Protein AF-A0A1L7N6Q7-F1 (afdb_monomer)

Solvent-accessible surface area (backbone atoms only — not comparable to full-atom values): 9917 Å² total; per-residue (Å²): 134,89,84,92,82,86,88,80,81,78,81,74,76,77,75,75,73,76,49,73,67,59,52,49,53,53,50,48,66,62,45,49,61,56,52,52,52,53,50,53,51,51,43,66,74,67,58,73,82,71,80,93,59,83,77,80,73,74,70,81,74,55,97,84,62,51,71,65,15,67,28,62,41,85,89,59,27,40,36,36,17,9,48,61,24,39,32,35,42,32,40,80,88,68,52,73,42,64,39,68,52,91,48,61,52,38,24,53,32,37,46,51,86,50,81,31,36,34,41,36,33,31,55,92,66,44,40,33,38,22,74,55,58,51,74,46,52,42,74,64,80,86,66,79,61,93,70,80,75,79,70,79,76,73,82,79,73,82,81,83,129

Mean predicted aligned error: 15.88 Å

Sequence (161 aa):
MSNLSNIDQSISLRISRPSAAQRASKALLAVLPWAIIAGLLWAGLFIKPQPVGGTVTPPALERRDHFYGLALTPAGDVWASGSNGKILAIAADGAIKRLATPTELTLQDIAIWDASHAVAVGNDGVVLYSQDAGGNWKAATGVPPRTWRTSSIGCESPRVA

Secondary structure (DSSP, 8-state):
----------------PPPHHHHHHHHHHHHHHHHHHHHHHHHHHH------S------S--TT--EEEEEE-TTS-EEEEEGGG-EEEE-TTS-EEEEP-S--SPEEEEEE-SSS-EEEEEGGG-EEEESSTTSS-EEPS-PPPS---------------

Radius of gyration: 40.22 Å; Cα contacts (8 Å, |Δi|>4): 220; chains: 1; bounding box: 109×41×130 Å

Organism: Pseudomonas putida (NCBI:txid303)

InterPro domains:
  IPR015943 WD40/YVTN repeat-like-containing domain superfamily [G3DSA:2.130.10.10] (47-149)

Nearest PDB structures (foldseek):
  5oj5-assembly1_A  TM=8.221E-01  e=8.062E-04  Thermosynechococcus vesti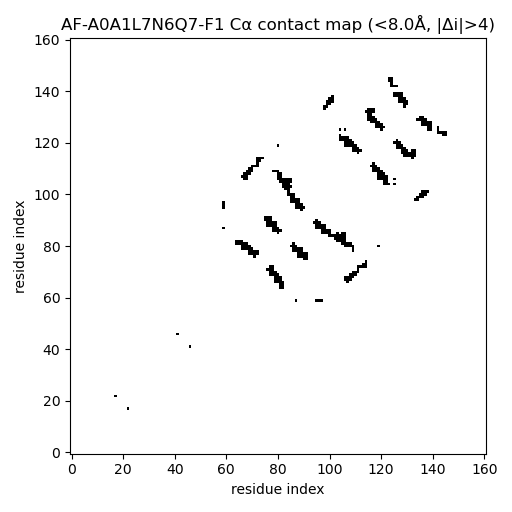tus BP-1
  5ojr-assembly3_C  TM=8.255E-01  e=1.194E-03  Thermosynechococcus vestitus
  5ojp-assembly2_B  TM=8.255E-01  e=1.194E-03  Thermosynechococcus vestitus
  5ojr-assembly2_B  TM=8.171E-01  e=1.767E-03  Thermosynechococcus vestitus
  8zx5-assembly1_B  TM=7.982E-01  e=6.042E-02  Homo sapiens

Foldseek 3Di:
DDDDDDPPPDPPPPPPDDDPVRVVVVVCVVCVVVVVVVVVVCCVVPVPDDPPDPDPPPPLDDPPWDWAEWEAAPQGWIWTFTAQRWIWIQDPVRDIDTQDDPGGFGWNYKYDDHNAWIWTAGPQGWIWITRGNSNDIDTDPPRDGPPPPPPVPPPPDPDDD

Structure (mmCIF, N/CA/C/O backbone):
data_AF-A0A1L7N6Q7-F1
#
_entry.id   AF-A0A1L7N6Q7-F1
#
loop_
_atom_site.group_PDB
_atom_site.id
_atom_site.type_symbol
_atom_site.label_atom_id
_atom_site.label_alt_id
_atom_site.label_comp_id
_atom_site.label_asym_id
_atom_site.label_entity_id
_atom_site.label_seq_id
_atom_site.pdbx_PDB_ins_code
_atom_site.Cartn_x
_atom_site.Cartn_y
_atom_site.Cartn_z
_atom_site.occupancy
_atom_site.B_iso_or_equiv
_atom_site.auth_seq_id
_atom_site.auth_comp_id
_atom_site.auth_asym_id
_atom_site.auth_atom_id
_atom_site.pdbx_PDB_model_num
ATOM 1 N N . MET A 1 1 ? 88.154 18.483 -71.366 1.00 43.50 1 MET A N 1
ATOM 2 C CA . MET A 1 1 ? 87.702 19.771 -70.802 1.00 43.50 1 MET A CA 1
ATOM 3 C C . MET A 1 1 ? 86.246 19.958 -71.201 1.00 43.50 1 MET A C 1
ATOM 5 O O . MET A 1 1 ? 85.941 19.726 -72.361 1.00 43.50 1 MET A O 1
ATOM 9 N N . SER A 1 2 ? 85.396 20.312 -70.227 1.00 46.84 2 SER A N 1
ATOM 10 C CA . SER A 1 2 ? 84.093 20.996 -70.374 1.00 46.84 2 SER A CA 1
ATOM 11 C C . SER A 1 2 ? 83.012 20.377 -71.278 1.00 46.84 2 SER A C 1
ATOM 13 O O . SER A 1 2 ? 83.032 20.561 -72.488 1.00 46.84 2 SER A O 1
ATOM 15 N N . ASN A 1 3 ? 81.977 19.781 -70.672 1.00 42.41 3 ASN A N 1
ATOM 16 C CA . ASN A 1 3 ? 80.695 20.484 -70.486 1.00 42.41 3 ASN A CA 1
ATOM 17 C C . ASN A 1 3 ? 79.694 19.619 -69.696 1.00 42.41 3 ASN A C 1
ATOM 19 O O . ASN A 1 3 ? 78.983 18.780 -70.240 1.00 42.41 3 ASN A O 1
ATOM 23 N N . LEU A 1 4 ? 79.666 19.852 -68.381 1.00 52.59 4 LEU A N 1
ATOM 24 C CA . LEU A 1 4 ? 78.566 19.517 -67.478 1.00 52.59 4 LEU A CA 1
ATOM 25 C C . LEU A 1 4 ? 77.575 20.688 -67.520 1.00 52.59 4 LEU A C 1
ATOM 27 O O . LEU A 1 4 ? 77.805 21.670 -66.823 1.00 52.59 4 LEU A O 1
ATOM 31 N N . SER A 1 5 ? 76.519 20.633 -68.335 1.00 57.81 5 SER A N 1
ATOM 32 C CA . SER A 1 5 ? 75.424 21.622 -68.257 1.00 57.81 5 SER A CA 1
ATOM 33 C C . SER A 1 5 ? 74.255 21.296 -69.192 1.00 57.81 5 SER A C 1
ATOM 35 O O . SER A 1 5 ? 73.934 22.076 -70.082 1.00 57.81 5 SER A O 1
ATOM 37 N N . ASN A 1 6 ? 73.583 20.150 -69.025 1.00 53.53 6 ASN A N 1
ATOM 38 C CA . ASN A 1 6 ? 72.230 20.035 -69.593 1.00 53.53 6 ASN A CA 1
ATOM 39 C C . ASN A 1 6 ? 71.336 18.981 -68.924 1.00 53.53 6 ASN A C 1
ATOM 41 O O . ASN A 1 6 ? 70.727 18.147 -69.586 1.00 53.53 6 ASN A O 1
ATOM 45 N N . ILE A 1 7 ? 71.263 19.003 -67.593 1.00 56.53 7 ILE A N 1
ATOM 46 C CA . ILE A 1 7 ? 70.242 18.256 -66.845 1.00 56.53 7 ILE A CA 1
ATOM 47 C C . ILE A 1 7 ? 69.542 19.250 -65.920 1.00 56.53 7 ILE A C 1
ATOM 49 O O . ILE A 1 7 ? 69.667 19.191 -64.705 1.00 56.53 7 ILE A O 1
ATOM 53 N N . ASP A 1 8 ? 68.868 20.227 -66.522 1.00 52.12 8 ASP A N 1
ATOM 54 C CA . ASP A 1 8 ? 67.959 21.127 -65.810 1.00 52.12 8 ASP A CA 1
ATOM 55 C C . ASP A 1 8 ? 66.711 21.371 -66.671 1.00 52.12 8 ASP A C 1
ATOM 57 O O . ASP A 1 8 ? 66.374 22.482 -67.069 1.00 52.12 8 ASP A O 1
ATOM 61 N N . GLN A 1 9 ? 66.040 20.278 -67.051 1.00 57.00 9 GLN A N 1
ATOM 62 C CA . GLN A 1 9 ? 64.658 20.345 -67.518 1.00 57.00 9 GLN A CA 1
ATOM 63 C C . GLN A 1 9 ? 63.751 19.988 -66.348 1.00 57.00 9 GLN A C 1
ATOM 65 O O . GLN A 1 9 ? 63.381 18.840 -66.112 1.00 57.00 9 GLN A O 1
ATOM 70 N N . SER A 1 10 ? 63.446 21.027 -65.583 1.00 51.16 10 SER A N 1
ATOM 71 C CA . SER A 1 10 ? 62.448 21.071 -64.527 1.00 51.16 10 SER A CA 1
ATOM 72 C C . SER A 1 10 ? 61.124 20.433 -64.972 1.00 51.16 10 SER A C 1
ATOM 74 O O . SER A 1 10 ? 60.315 21.022 -65.695 1.00 51.16 10 SER A O 1
ATOM 76 N N . ILE A 1 11 ? 60.866 19.211 -64.491 1.00 62.09 11 ILE A N 1
ATOM 77 C CA . ILE A 1 11 ? 59.540 18.587 -64.531 1.00 62.09 11 ILE A CA 1
ATOM 78 C C . ILE A 1 11 ? 58.638 19.428 -63.631 1.00 62.09 11 ILE A C 1
ATOM 80 O O . ILE A 1 11 ? 58.532 19.229 -62.422 1.00 62.09 11 ILE A O 1
ATOM 84 N N . SER A 1 12 ? 58.000 20.418 -64.238 1.00 59.78 12 SER A N 1
ATOM 85 C CA . SER A 1 12 ? 57.013 21.259 -63.585 1.00 59.78 12 SER A CA 1
ATOM 86 C C . SER A 1 12 ? 55.738 20.432 -63.437 1.00 59.78 12 SER A C 1
ATOM 88 O O . SER A 1 12 ? 54.861 20.469 -64.302 1.00 59.78 12 SER A O 1
ATOM 90 N N . LEU A 1 13 ? 55.640 19.632 -62.371 1.00 54.78 13 LEU A N 1
ATOM 91 C CA . LEU A 1 13 ? 54.394 18.963 -62.002 1.00 54.78 13 LEU A CA 1
ATOM 92 C C . LEU A 1 13 ? 53.342 20.053 -61.783 1.00 54.78 13 LEU A C 1
ATOM 94 O O . LEU A 1 13 ? 53.336 20.744 -60.764 1.00 54.78 13 LEU A O 1
ATOM 98 N N . ARG A 1 14 ? 52.456 20.241 -62.766 1.00 54.09 14 ARG A N 1
ATOM 99 C CA . ARG A 1 14 ? 51.271 21.084 -62.615 1.00 54.09 14 ARG A CA 1
ATOM 100 C C . ARG A 1 14 ? 50.407 20.439 -61.535 1.00 54.09 14 ARG A C 1
ATOM 102 O O . ARG A 1 14 ? 49.636 19.524 -61.808 1.00 54.09 14 ARG A O 1
ATOM 109 N N . ILE A 1 15 ? 50.555 20.903 -60.296 1.00 62.56 15 ILE A N 1
ATOM 110 C CA . ILE A 1 15 ? 49.664 20.545 -59.196 1.00 62.56 15 ILE A CA 1
ATOM 111 C C . ILE A 1 15 ? 48.287 21.086 -59.581 1.00 62.56 15 ILE A C 1
ATOM 113 O O . ILE A 1 15 ? 48.024 22.287 -59.481 1.00 62.56 15 ILE A O 1
ATOM 117 N N . SER A 1 16 ? 47.426 20.205 -60.094 1.00 65.50 16 SER A N 1
ATOM 118 C CA . SER A 1 16 ? 46.038 20.533 -60.399 1.00 65.50 16 SER A CA 1
ATOM 119 C C . SER A 1 16 ? 45.377 21.006 -59.106 1.00 65.50 16 SER A C 1
ATOM 121 O O . SER A 1 16 ? 45.230 20.244 -58.148 1.00 65.50 16 SER A O 1
ATOM 123 N N . ARG A 1 17 ? 45.050 22.303 -59.034 1.00 69.06 17 ARG A N 1
ATOM 124 C CA . ARG A 1 17 ? 44.333 22.861 -57.886 1.00 69.06 17 ARG A CA 1
ATOM 125 C C . ARG A 1 17 ? 42.973 22.161 -57.837 1.00 69.06 17 ARG A C 1
ATOM 127 O O . ARG A 1 17 ? 42.273 22.179 -58.848 1.00 69.06 17 ARG A O 1
ATOM 134 N N . PRO A 1 18 ? 42.583 21.550 -56.705 1.00 68.38 18 PRO A N 1
ATOM 135 C CA . PRO A 1 18 ? 41.317 20.836 -56.629 1.00 68.38 18 PRO A CA 1
ATOM 136 C C . PRO A 1 18 ? 40.180 21.795 -56.979 1.00 68.38 18 PRO A C 1
ATOM 138 O O . PRO A 1 18 ? 40.118 22.905 -56.439 1.00 68.38 18 PRO A O 1
ATOM 141 N N . SER A 1 19 ? 39.311 21.367 -57.895 1.00 77.56 19 SER A N 1
ATOM 142 C CA . SER A 1 19 ? 38.150 22.146 -58.318 1.00 77.56 19 SER A CA 1
ATOM 143 C C . SER A 1 19 ? 37.235 22.421 -57.120 1.00 77.56 19 SER A C 1
ATOM 145 O O . SER A 1 19 ? 37.238 21.683 -56.127 1.00 77.56 19 SER A O 1
ATOM 147 N N . ALA A 1 20 ? 36.440 23.492 -57.192 1.00 77.50 20 ALA A N 1
ATOM 148 C CA . ALA A 1 20 ? 35.503 23.851 -56.125 1.00 77.50 20 ALA A CA 1
ATOM 149 C C . ALA A 1 20 ? 34.582 22.673 -55.740 1.00 77.50 20 ALA A C 1
ATOM 151 O O . ALA A 1 20 ? 34.356 22.430 -54.556 1.00 77.50 20 ALA A O 1
ATOM 152 N N . ALA A 1 21 ? 34.162 21.870 -56.725 1.00 79.69 21 ALA A N 1
ATOM 153 C CA . ALA A 1 21 ? 33.373 20.656 -56.520 1.00 79.69 21 ALA A CA 1
ATOM 154 C C . ALA A 1 21 ? 34.111 19.586 -55.690 1.00 79.69 21 ALA A C 1
ATOM 156 O O . ALA A 1 21 ? 33.533 18.971 -54.797 1.00 79.69 21 ALA A O 1
ATOM 157 N N . GLN A 1 22 ? 35.411 19.398 -55.921 1.00 79.31 22 GLN A N 1
ATOM 158 C CA . GLN A 1 22 ? 36.216 18.403 -55.209 1.00 79.31 22 GLN A CA 1
ATOM 159 C C . GLN A 1 22 ? 36.527 18.829 -53.766 1.00 79.31 22 GLN A C 1
ATOM 161 O O . GLN A 1 22 ? 36.638 17.984 -52.877 1.00 79.31 22 GLN A O 1
ATOM 166 N N . ARG A 1 23 ? 36.613 20.142 -53.505 1.00 79.31 23 ARG A N 1
ATOM 167 C CA . ARG A 1 23 ? 36.675 20.697 -52.140 1.00 79.31 23 ARG A CA 1
ATOM 168 C C . ARG A 1 23 ? 35.347 20.526 -51.404 1.00 79.31 23 ARG A C 1
ATOM 170 O O . ARG A 1 23 ? 35.357 20.078 -50.262 1.00 79.31 23 ARG A O 1
ATOM 177 N N . ALA A 1 24 ? 34.229 20.807 -52.073 1.00 81.75 24 ALA A N 1
ATOM 178 C CA . ALA A 1 24 ? 32.893 20.620 -51.511 1.00 81.75 24 ALA A CA 1
ATOM 179 C C . ALA A 1 24 ? 32.622 19.149 -51.159 1.00 81.75 24 ALA A C 1
ATOM 181 O O . ALA A 1 24 ? 32.179 18.859 -50.054 1.00 81.75 24 ALA A O 1
ATOM 182 N N . SER A 1 25 ? 32.977 18.207 -52.039 1.00 85.81 25 SER A N 1
ATOM 183 C CA . SER A 1 25 ? 32.781 16.775 -51.783 1.00 85.81 25 SER A CA 1
ATOM 184 C C . SER A 1 25 ? 33.627 16.258 -50.614 1.00 85.81 25 SER A C 1
ATOM 186 O O . SER A 1 25 ? 33.146 15.445 -49.828 1.00 85.81 25 SER A O 1
ATOM 188 N N . LYS A 1 26 ? 34.870 16.738 -50.459 1.00 82.44 26 LYS A N 1
ATOM 189 C CA . LYS A 1 26 ? 35.707 16.398 -49.294 1.00 82.44 26 LYS A CA 1
ATOM 190 C C . LYS A 1 26 ? 35.147 16.981 -47.998 1.00 82.44 26 LYS A C 1
ATOM 192 O O . LYS A 1 26 ? 35.144 16.286 -46.989 1.00 82.44 26 LYS A O 1
ATOM 197 N N . ALA A 1 27 ? 34.654 18.219 -48.028 1.00 86.19 27 ALA A N 1
ATOM 198 C CA . ALA A 1 27 ? 34.003 18.832 -46.874 1.00 86.19 27 ALA A CA 1
ATOM 199 C C . ALA A 1 27 ? 32.720 18.079 -46.487 1.00 86.19 27 ALA A C 1
ATOM 201 O O . ALA A 1 27 ? 32.511 17.797 -45.312 1.00 86.19 27 ALA A O 1
ATOM 202 N N . LEU A 1 28 ? 31.912 17.672 -47.470 1.00 88.25 28 LEU A N 1
ATOM 203 C CA . LEU A 1 28 ? 30.699 16.885 -47.250 1.00 88.25 28 LEU A CA 1
ATOM 204 C C . LEU A 1 28 ? 31.015 15.540 -46.578 1.00 88.25 28 LEU A C 1
ATOM 206 O O . LEU A 1 28 ? 30.421 15.211 -45.555 1.00 88.25 28 LEU A O 1
ATOM 210 N N . LEU A 1 29 ? 31.992 14.796 -47.109 1.00 90.69 29 LEU A N 1
ATOM 211 C CA . LEU A 1 29 ? 32.431 13.518 -46.535 1.00 90.69 29 LEU A CA 1
ATOM 212 C C . LEU A 1 29 ? 33.040 13.678 -45.136 1.00 90.69 29 LEU A C 1
ATOM 214 O O . LEU A 1 29 ? 32.908 12.778 -44.313 1.00 90.69 29 LEU A O 1
ATOM 218 N N . ALA A 1 30 ? 33.682 14.815 -44.855 1.00 88.81 30 ALA A N 1
ATOM 219 C CA . ALA A 1 30 ? 34.252 15.100 -43.544 1.00 88.81 30 ALA A CA 1
ATOM 220 C C . ALA A 1 30 ? 33.189 15.482 -42.503 1.00 88.81 30 ALA A C 1
ATOM 222 O O . ALA A 1 30 ? 33.336 15.124 -41.340 1.00 88.81 30 ALA A O 1
ATOM 223 N N . VAL A 1 31 ? 32.123 16.188 -42.893 1.00 95.25 31 VAL A N 1
ATOM 224 C CA . VAL A 1 31 ? 31.073 16.660 -41.968 1.00 95.25 31 VAL A CA 1
ATOM 225 C C . VAL A 1 31 ? 29.992 15.603 -41.726 1.00 95.25 31 VAL A C 1
ATOM 227 O O . VAL A 1 31 ? 29.405 15.573 -40.645 1.00 95.25 31 VAL A O 1
ATOM 230 N N . LEU A 1 32 ? 29.753 14.701 -42.684 1.00 95.12 32 LEU A N 1
ATOM 231 C CA . LEU A 1 32 ? 28.696 13.688 -42.601 1.00 95.12 32 LEU A CA 1
ATOM 232 C C . LEU A 1 32 ? 28.753 12.820 -41.321 1.00 95.12 32 LEU A C 1
ATOM 234 O O . LEU A 1 32 ? 27.717 12.694 -40.667 1.00 95.12 32 LEU A O 1
ATOM 238 N N . PRO A 1 33 ? 29.909 12.273 -40.886 1.00 95.44 33 PRO A N 1
ATOM 239 C CA . PRO A 1 33 ? 29.972 11.462 -39.667 1.00 95.44 33 PRO A CA 1
ATOM 240 C C . PRO A 1 33 ? 29.660 12.275 -38.408 1.00 95.44 33 PRO A C 1
ATOM 242 O O . PRO A 1 33 ? 28.927 11.816 -37.534 1.00 95.44 33 PRO A O 1
ATOM 245 N N . TRP A 1 34 ? 30.163 13.510 -38.337 1.00 96.56 34 TRP A N 1
ATOM 246 C CA . TRP A 1 34 ? 29.913 14.405 -37.208 1.00 96.56 34 TRP A CA 1
ATOM 247 C C . TRP A 1 34 ? 28.441 14.811 -37.113 1.00 96.56 34 TRP A C 1
ATOM 249 O O . TRP A 1 34 ? 27.895 14.853 -36.013 1.00 96.56 34 TRP A O 1
ATOM 259 N N . ALA A 1 35 ? 27.776 15.039 -38.247 1.00 96.25 35 ALA A N 1
ATOM 260 C CA . ALA A 1 35 ? 26.346 15.334 -38.287 1.00 96.25 35 ALA A CA 1
ATOM 261 C C . ALA A 1 35 ? 25.494 14.147 -37.805 1.00 96.25 35 ALA A C 1
ATOM 263 O O . ALA A 1 35 ? 24.548 14.344 -37.044 1.00 96.25 35 ALA A O 1
ATOM 264 N N . ILE A 1 36 ? 25.855 12.917 -38.190 1.00 96.56 36 ILE A N 1
ATOM 265 C CA . ILE A 1 36 ? 25.176 11.698 -37.723 1.00 96.56 36 ILE A CA 1
ATOM 266 C C . ILE A 1 36 ? 25.345 11.539 -36.209 1.00 96.56 36 ILE A C 1
ATOM 268 O O . ILE A 1 36 ? 24.360 11.327 -35.505 1.00 96.56 36 ILE A O 1
ATOM 272 N N . ILE A 1 37 ? 26.570 11.687 -35.697 1.00 96.69 37 ILE A N 1
ATOM 273 C CA . ILE A 1 37 ? 26.853 11.588 -34.257 1.00 96.69 37 ILE A CA 1
ATOM 274 C C . ILE A 1 37 ? 26.058 12.643 -33.479 1.00 96.69 37 ILE A C 1
ATOM 276 O O . ILE A 1 37 ? 25.387 12.306 -32.505 1.00 96.69 37 ILE A O 1
ATOM 280 N N . ALA A 1 38 ? 26.085 13.902 -33.926 1.00 96.50 38 ALA A N 1
ATOM 281 C CA . ALA A 1 38 ? 25.338 14.987 -33.295 1.00 96.50 38 ALA A CA 1
ATOM 282 C C . ALA A 1 38 ? 23.822 14.727 -33.312 1.00 96.50 38 ALA A C 1
ATOM 284 O O . ALA A 1 38 ? 23.156 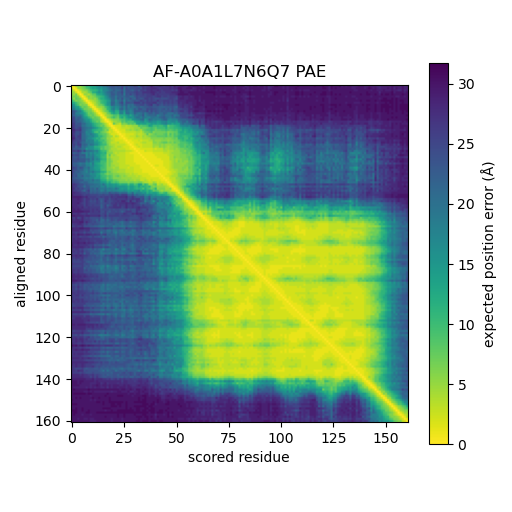14.925 -32.298 1.00 96.50 38 ALA A O 1
ATOM 285 N N . GLY A 1 39 ? 23.285 14.230 -34.431 1.00 96.38 39 GLY A N 1
ATOM 286 C CA . GLY A 1 39 ? 21.870 13.887 -34.565 1.00 96.38 39 GLY A CA 1
ATOM 287 C C . GLY A 1 39 ? 21.441 12.735 -33.656 1.00 96.38 39 GLY A C 1
ATOM 288 O O . GLY A 1 39 ? 20.408 12.831 -32.998 1.00 96.38 39 GLY A O 1
ATOM 289 N N . LEU A 1 40 ? 22.242 11.670 -33.561 1.00 95.62 40 LEU A N 1
ATOM 290 C CA . LEU A 1 40 ? 21.954 10.527 -32.688 1.00 95.62 40 LEU A CA 1
ATOM 291 C C . LEU A 1 40 ? 22.067 10.888 -31.202 1.00 95.62 40 LEU A C 1
ATOM 293 O O . LEU A 1 40 ? 21.230 10.460 -30.410 1.00 95.62 40 LEU A O 1
ATOM 297 N N . LEU A 1 41 ? 23.056 11.702 -30.819 1.00 95.56 41 LEU A N 1
ATOM 298 C CA . LEU A 1 41 ? 23.176 12.224 -29.453 1.00 95.56 41 LEU A CA 1
ATOM 299 C C . LEU A 1 41 ? 21.984 13.103 -29.085 1.00 95.56 41 LEU A C 1
ATOM 301 O O . LEU A 1 41 ? 21.416 12.954 -28.004 1.00 95.56 41 LEU A O 1
ATOM 305 N N . TRP A 1 42 ? 21.584 13.992 -29.995 1.00 96.12 42 TRP A N 1
ATOM 306 C CA . TRP A 1 42 ? 20.401 14.821 -29.803 1.00 96.12 42 TRP A CA 1
ATOM 307 C C . TRP A 1 42 ? 19.148 13.954 -29.647 1.00 96.12 42 TRP A C 1
ATOM 309 O O . TRP A 1 42 ? 18.385 14.132 -28.699 1.00 96.12 42 TRP A O 1
ATOM 319 N N . ALA A 1 43 ? 18.977 12.956 -30.515 1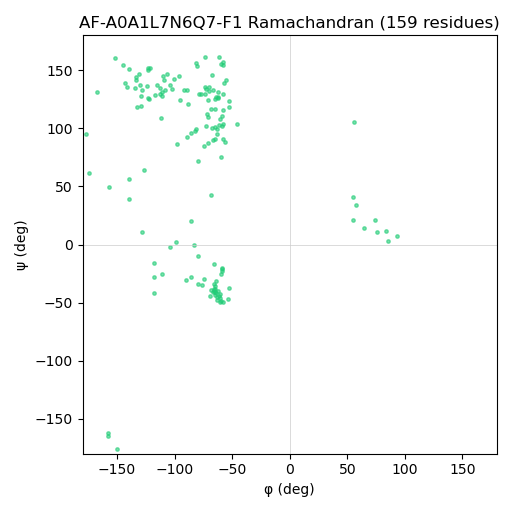.00 93.31 43 ALA A N 1
ATOM 320 C CA . ALA A 1 43 ? 17.875 12.010 -30.433 1.00 93.31 43 ALA A CA 1
ATOM 321 C C . ALA A 1 43 ? 17.855 11.275 -29.083 1.00 93.31 43 ALA A C 1
ATOM 323 O O . ALA A 1 43 ? 16.828 11.269 -28.417 1.00 93.31 43 ALA A O 1
ATOM 324 N N . GLY A 1 44 ? 18.980 10.720 -28.626 1.00 89.00 44 GLY A N 1
ATOM 325 C CA . GLY A 1 44 ? 19.043 9.985 -27.358 1.00 89.00 44 GLY A CA 1
ATOM 326 C C . GLY A 1 44 ? 18.790 10.845 -26.115 1.00 89.00 44 GLY A C 1
ATOM 327 O O . GLY A 1 44 ? 18.198 10.363 -25.152 1.00 89.00 44 GLY A O 1
ATOM 328 N N . LEU A 1 45 ? 19.211 12.115 -26.124 1.00 91.94 45 LEU A N 1
ATOM 329 C CA . LEU A 1 45 ? 19.038 13.009 -24.974 1.00 91.94 45 LEU A CA 1
ATOM 330 C C . LEU A 1 45 ? 17.621 13.599 -24.887 1.00 91.94 45 LEU A C 1
ATOM 332 O O . LEU A 1 45 ? 17.110 13.817 -23.786 1.00 91.94 45 LEU A O 1
ATOM 336 N N . PHE A 1 46 ? 16.985 13.867 -26.032 1.00 90.06 46 PHE A N 1
ATOM 337 C CA . PHE A 1 46 ? 15.728 14.621 -26.085 1.00 90.06 46 PHE A CA 1
ATOM 338 C C . PHE A 1 46 ? 14.508 13.793 -26.482 1.00 90.06 46 PHE A C 1
ATOM 340 O O . PHE A 1 46 ? 13.392 14.130 -26.078 1.00 90.06 46 PHE A O 1
ATOM 347 N N . ILE A 1 47 ? 14.680 12.694 -27.214 1.00 87.94 47 ILE A N 1
ATOM 348 C CA . ILE A 1 47 ? 13.579 11.781 -27.513 1.00 87.94 47 ILE A CA 1
ATOM 349 C C . ILE A 1 47 ? 13.417 10.871 -26.304 1.00 87.94 47 ILE A C 1
ATOM 351 O O . ILE A 1 47 ? 14.136 9.893 -26.133 1.00 87.94 47 ILE A O 1
ATOM 355 N N . LYS A 1 48 ? 12.460 11.217 -25.444 1.00 80.81 48 LYS A N 1
ATOM 356 C CA . LYS A 1 48 ? 12.001 10.359 -24.351 1.00 80.81 48 LYS A CA 1
ATOM 357 C C . LYS A 1 48 ? 10.865 9.484 -24.881 1.00 80.81 48 LYS A C 1
ATOM 359 O O . LYS A 1 48 ? 9.722 9.952 -24.855 1.00 80.81 48 LYS A O 1
ATOM 364 N N . PRO A 1 49 ? 11.131 8.265 -25.390 1.00 68.31 49 PRO A N 1
ATOM 365 C CA . PRO A 1 49 ? 10.064 7.384 -25.838 1.00 68.31 49 PRO A CA 1
ATOM 366 C C . PRO A 1 49 ? 9.116 7.143 -24.665 1.00 68.31 49 PRO A C 1
ATOM 368 O O . PRO A 1 49 ? 9.507 6.612 -23.627 1.00 68.31 49 PRO A O 1
ATOM 371 N N . GLN A 1 50 ? 7.873 7.595 -24.809 1.00 75.62 50 GLN A N 1
ATOM 372 C CA . GLN A 1 50 ? 6.822 7.215 -23.882 1.00 75.62 50 GLN A CA 1
ATOM 373 C C . GLN A 1 50 ? 6.457 5.760 -24.191 1.00 75.62 50 GLN A C 1
ATOM 375 O O . GLN A 1 50 ? 6.333 5.416 -25.371 1.00 75.62 50 GLN A O 1
ATOM 380 N N . PRO A 1 51 ? 6.300 4.893 -23.182 1.00 68.62 51 PRO A N 1
ATOM 381 C CA . PRO A 1 51 ? 5.818 3.541 -23.410 1.00 68.62 51 PRO A CA 1
ATOM 382 C C . PRO A 1 51 ? 4.407 3.612 -24.009 1.00 68.62 51 PRO A C 1
ATOM 384 O O . PRO A 1 51 ? 3.429 3.875 -23.317 1.00 68.62 51 PRO A O 1
ATOM 387 N N . VAL A 1 52 ? 4.302 3.394 -25.321 1.00 67.25 52 VAL A N 1
ATOM 388 C CA . VAL A 1 52 ? 3.031 3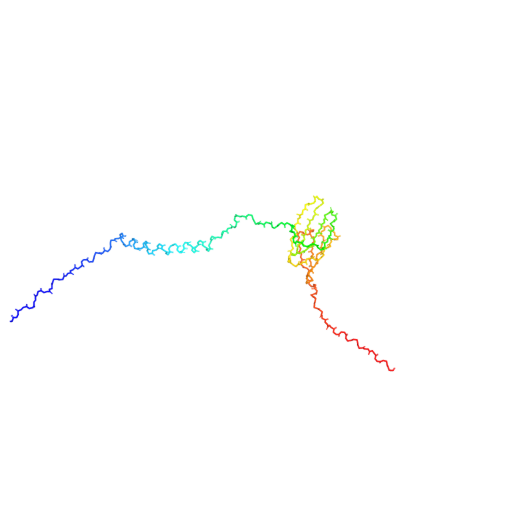.168 -26.021 1.00 67.25 52 VAL A CA 1
ATOM 389 C C . VAL A 1 52 ? 2.621 1.715 -25.803 1.00 67.25 52 VAL A C 1
ATOM 391 O O . VAL A 1 52 ? 2.736 0.854 -26.666 1.00 67.25 52 VAL A O 1
ATOM 394 N N . GLY A 1 53 ? 2.208 1.434 -24.577 1.00 63.84 53 GLY A N 1
ATOM 395 C CA . GLY A 1 53 ? 1.711 0.141 -24.142 1.00 63.84 53 GLY A CA 1
ATOM 396 C C . GLY A 1 53 ? 1.066 0.328 -22.782 1.00 63.84 53 GLY A C 1
ATOM 397 O O . GLY A 1 53 ? 1.647 0.982 -21.918 1.00 63.84 53 GLY A O 1
ATOM 398 N N . GLY A 1 54 ? -0.148 -0.196 -22.606 1.00 68.31 54 GLY A N 1
ATOM 399 C CA . GLY A 1 54 ? -0.802 -0.186 -21.304 1.00 68.31 54 GLY A CA 1
ATOM 400 C C . GLY A 1 54 ? 0.152 -0.791 -20.283 1.00 68.31 54 GLY A C 1
ATOM 401 O O . GLY A 1 54 ? 0.653 -1.899 -20.484 1.00 68.31 54 GLY A O 1
ATOM 402 N N . THR A 1 55 ? 0.451 -0.046 -19.224 1.00 58.12 55 THR A N 1
ATOM 403 C CA . THR A 1 55 ? 1.147 -0.603 -18.072 1.00 58.12 55 THR A CA 1
ATOM 404 C C . THR A 1 55 ? 0.365 -1.834 -17.648 1.00 58.12 55 THR A C 1
ATOM 406 O O . THR A 1 55 ? -0.834 -1.752 -17.370 1.00 58.12 55 THR A O 1
ATOM 409 N N . VAL A 1 56 ? 1.022 -2.995 -17.697 1.00 61.31 56 VAL A N 1
ATOM 410 C CA . VAL A 1 56 ? 0.414 -4.263 -17.301 1.00 61.31 56 VAL A CA 1
ATOM 411 C C . VAL A 1 56 ? -0.033 -4.076 -15.864 1.00 61.31 56 VAL A C 1
ATOM 413 O O . VAL A 1 56 ? 0.792 -4.007 -14.957 1.00 61.31 56 VAL A O 1
ATOM 416 N N . THR A 1 57 ? -1.338 -3.896 -15.674 1.00 61.03 57 THR A N 1
ATOM 417 C CA . THR A 1 57 ? -1.904 -3.769 -14.341 1.00 61.03 57 THR A CA 1
ATOM 418 C C . THR A 1 57 ? -1.820 -5.168 -13.754 1.00 61.03 57 THR A C 1
ATOM 420 O O . THR A 1 57 ? -2.455 -6.073 -14.305 1.00 61.03 57 THR A O 1
ATOM 423 N N . PRO A 1 58 ? -0.986 -5.398 -12.726 1.00 64.88 58 PRO A N 1
ATOM 424 C CA . PRO A 1 58 ? -0.882 -6.718 -12.139 1.00 64.88 58 PRO A CA 1
ATOM 425 C C . PRO A 1 58 ? -2.278 -7.152 -11.676 1.00 64.88 58 PRO A C 1
ATOM 427 O O . PRO A 1 58 ? -3.040 -6.315 -11.174 1.00 64.88 58 PRO A O 1
ATOM 430 N N . PRO A 1 59 ? -2.646 -8.426 -11.883 1.00 68.38 59 PRO A N 1
ATOM 431 C CA . PRO A 1 59 ? -3.943 -8.923 -11.457 1.00 68.38 59 PRO A CA 1
ATOM 432 C C . PRO A 1 59 ? -4.128 -8.652 -9.962 1.00 68.38 59 PRO A C 1
ATOM 434 O O . PRO A 1 59 ? -3.189 -8.762 -9.175 1.00 68.38 59 PRO A O 1
ATOM 437 N N . ALA A 1 60 ? -5.348 -8.279 -9.565 1.00 70.75 60 ALA A N 1
ATOM 438 C CA . ALA A 1 60 ? -5.649 -7.959 -8.170 1.00 70.75 60 ALA A CA 1
ATOM 439 C C . ALA A 1 60 ? -5.378 -9.146 -7.227 1.00 70.75 60 ALA A C 1
ATOM 441 O O . ALA A 1 60 ? -5.090 -8.935 -6.055 1.00 70.75 60 ALA A O 1
ATOM 442 N N . LEU A 1 61 ? -5.437 -10.374 -7.750 1.00 75.75 61 LEU A N 1
ATOM 443 C CA . LEU A 1 61 ? -5.258 -11.609 -7.004 1.00 75.75 61 LEU A CA 1
ATOM 444 C C . LEU A 1 61 ? -4.288 -12.523 -7.758 1.00 75.75 61 LEU A C 1
ATOM 446 O O . LEU A 1 61 ? -4.553 -12.926 -8.893 1.00 75.75 61 LEU A O 1
ATOM 450 N N . GLU A 1 62 ? -3.159 -12.851 -7.139 1.00 80.50 62 GLU A N 1
ATOM 451 C CA . GLU A 1 62 ? -2.198 -13.817 -7.667 1.00 80.50 62 GLU A CA 1
ATOM 452 C C . GLU A 1 62 ? -2.269 -15.119 -6.868 1.00 80.50 62 GLU A C 1
ATOM 454 O O . GLU A 1 62 ? -2.478 -15.119 -5.660 1.00 80.50 62 GLU A O 1
ATOM 459 N N . ARG A 1 63 ? -2.034 -16.264 -7.522 1.00 77.62 63 ARG A N 1
ATOM 460 C CA . ARG A 1 63 ? -2.110 -17.589 -6.870 1.00 77.62 63 ARG A CA 1
ATOM 461 C C . ARG A 1 63 ? -1.145 -17.746 -5.679 1.00 77.62 63 ARG A C 1
ATOM 463 O O . ARG A 1 63 ? -1.335 -18.638 -4.864 1.00 77.62 63 ARG A O 1
ATOM 470 N N . ARG A 1 64 ? -0.093 -16.927 -5.610 1.00 82.56 64 ARG A N 1
ATOM 471 C CA . ARG A 1 64 ? 0.916 -16.947 -4.539 1.00 82.56 64 ARG A CA 1
ATOM 472 C C . ARG A 1 64 ? 0.686 -15.879 -3.466 1.00 82.56 64 ARG A C 1
ATOM 474 O O . ARG A 1 64 ? 1.507 -15.776 -2.560 1.00 82.56 64 ARG A O 1
ATOM 481 N N . ASP A 1 65 ? -0.379 -15.087 -3.571 1.00 87.62 65 ASP A N 1
ATOM 482 C CA . ASP A 1 65 ? -0.728 -14.133 -2.524 1.00 87.62 65 ASP A CA 1
ATOM 483 C C . ASP A 1 65 ? -1.298 -14.882 -1.321 1.00 87.62 65 ASP A C 1
ATOM 485 O O . ASP A 1 65 ? -2.219 -15.690 -1.453 1.00 87.62 65 ASP A O 1
ATOM 489 N N . HIS A 1 66 ? -0.762 -14.598 -0.138 1.00 92.06 66 HIS A N 1
ATOM 490 C CA . HIS A 1 66 ? -1.343 -15.056 1.115 1.00 92.06 66 HIS A CA 1
ATOM 491 C C . HIS A 1 66 ? -2.102 -13.906 1.768 1.00 92.06 66 HIS A C 1
ATOM 493 O O . HIS A 1 66 ? -1.581 -12.794 1.857 1.00 92.06 66 HIS A O 1
ATOM 499 N N . PHE A 1 67 ? -3.314 -14.192 2.235 1.00 94.19 67 PHE A N 1
ATOM 500 C CA . PHE A 1 67 ? -4.149 -13.268 2.996 1.00 94.19 67 PHE A CA 1
ATOM 501 C C . PHE A 1 67 ? -4.290 -13.790 4.422 1.00 94.19 67 PHE A C 1
ATOM 503 O O . PHE A 1 67 ? -4.503 -14.986 4.623 1.00 94.19 67 PHE A O 1
ATOM 510 N N . TYR A 1 68 ? -4.131 -12.894 5.390 1.00 95.06 68 TYR A N 1
ATOM 511 C CA . TYR A 1 68 ? -4.036 -13.229 6.811 1.00 95.06 68 TYR A CA 1
ATOM 512 C C . TYR A 1 68 ? -5.172 -12.604 7.623 1.00 95.06 68 TYR A C 1
ATOM 514 O O . TYR A 1 68 ? -5.757 -13.283 8.462 1.00 95.06 68 TYR A O 1
ATOM 522 N N . GLY A 1 69 ? -5.512 -11.345 7.332 1.00 95.31 69 GLY A N 1
ATOM 523 C CA . GLY A 1 69 ? -6.569 -10.599 8.013 1.00 95.31 69 GLY A CA 1
ATOM 524 C C . GLY A 1 69 ? -7.774 -10.366 7.119 1.00 95.31 69 GLY A C 1
ATOM 525 O O . GLY A 1 69 ? -7.621 -10.152 5.912 1.00 95.31 69 GLY A O 1
ATOM 526 N N . LEU A 1 70 ? -8.965 -10.379 7.718 1.00 96.69 70 LEU A N 1
ATOM 527 C CA . LEU A 1 70 ? -10.232 -10.074 7.058 1.00 96.69 70 LEU A CA 1
ATOM 528 C C . LEU A 1 70 ? -11.061 -9.129 7.931 1.00 96.69 70 LEU A C 1
ATOM 530 O O . LEU A 1 70 ? -11.232 -9.381 9.121 1.00 96.69 70 LEU A O 1
ATOM 534 N N . ALA A 1 71 ? -11.641 -8.096 7.326 1.00 96.62 71 ALA A N 1
ATOM 535 C CA . ALA A 1 71 ? -12.563 -7.183 7.995 1.00 96.62 71 ALA A CA 1
ATOM 536 C C . ALA A 1 71 ? -13.811 -6.939 7.148 1.00 96.62 71 ALA A C 1
ATOM 538 O O . ALA A 1 71 ? -13.721 -6.799 5.931 1.00 96.62 71 ALA A O 1
ATOM 539 N N . LEU A 1 72 ? -14.973 -6.858 7.794 1.00 95.69 72 LEU A N 1
ATOM 540 C CA . LEU A 1 72 ? -16.225 -6.498 7.136 1.00 95.69 72 LEU A CA 1
ATOM 541 C C . LEU A 1 72 ? -16.429 -4.982 7.218 1.00 95.69 72 LEU A C 1
ATOM 543 O O . LEU A 1 72 ? -16.291 -4.393 8.291 1.00 95.69 72 LEU A O 1
ATOM 547 N N . THR A 1 73 ? -16.785 -4.351 6.105 1.00 94.44 73 THR A N 1
ATOM 548 C CA . THR A 1 73 ? -17.216 -2.953 6.097 1.00 94.44 73 THR A CA 1
ATOM 549 C C . THR A 1 73 ? -18.687 -2.857 6.517 1.00 94.44 73 THR A C 1
ATOM 551 O O . THR A 1 73 ? -19.469 -3.778 6.266 1.00 94.44 73 THR A O 1
ATOM 554 N N . PRO A 1 74 ? -19.133 -1.720 7.080 1.00 91.19 74 PRO A N 1
ATOM 555 C CA . PRO A 1 74 ? -20.556 -1.489 7.347 1.00 91.19 74 PRO A CA 1
ATOM 556 C C . PRO A 1 74 ? -21.449 -1.557 6.097 1.00 91.19 74 PRO A C 1
ATOM 558 O O . PRO A 1 74 ? -22.654 -1.752 6.217 1.00 91.19 74 PRO A O 1
ATOM 561 N N . ALA A 1 75 ? -20.867 -1.394 4.904 1.00 88.81 75 ALA A N 1
ATOM 562 C CA . ALA A 1 75 ? -21.563 -1.511 3.626 1.00 88.81 75 ALA A CA 1
ATOM 563 C C . ALA A 1 75 ? -21.770 -2.973 3.174 1.00 88.81 75 ALA A C 1
ATOM 565 O O . ALA A 1 75 ? -22.520 -3.209 2.231 1.00 88.81 75 ALA A O 1
ATOM 566 N N . GLY A 1 76 ? -21.147 -3.945 3.851 1.00 90.69 76 GLY A N 1
ATOM 567 C CA . GLY A 1 76 ? -21.217 -5.369 3.507 1.00 90.69 76 GLY A CA 1
ATOM 568 C C . GLY A 1 76 ? -20.084 -5.864 2.604 1.00 90.69 76 GLY A C 1
ATOM 569 O O . GLY A 1 76 ? -20.116 -7.017 2.181 1.00 90.69 76 GLY A O 1
ATOM 570 N N . ASP A 1 77 ? -19.078 -5.031 2.336 1.00 93.62 77 ASP A N 1
ATOM 571 C CA . ASP A 1 77 ? -17.866 -5.439 1.622 1.00 93.62 77 ASP A CA 1
ATOM 572 C C . ASP A 1 77 ? -16.893 -6.138 2.581 1.00 93.62 77 ASP A C 1
ATOM 574 O O . ASP A 1 77 ? -16.896 -5.891 3.788 1.00 93.62 77 ASP A O 1
ATOM 578 N N . VAL A 1 78 ? -16.007 -6.979 2.055 1.00 95.62 78 VAL A N 1
ATOM 579 C CA . VAL A 1 78 ? -14.949 -7.644 2.828 1.00 95.62 78 VAL A CA 1
ATOM 580 C C . VAL A 1 78 ? -13.600 -7.115 2.384 1.00 95.62 78 VAL A C 1
ATOM 582 O O . VAL A 1 78 ? -13.289 -7.108 1.195 1.00 95.62 78 VAL A O 1
ATOM 585 N N . TRP A 1 79 ? -12.766 -6.692 3.324 1.00 96.06 79 TRP A N 1
ATOM 586 C CA . TRP A 1 79 ? -11.382 -6.340 3.047 1.00 96.06 79 TRP A CA 1
ATOM 587 C C . TRP A 1 79 ? -10.439 -7.431 3.525 1.00 96.06 79 TRP A C 1
ATOM 589 O O . TRP A 1 79 ? -10.605 -7.944 4.625 1.00 96.06 79 TRP A O 1
ATOM 599 N N . ALA A 1 80 ? -9.437 -7.754 2.711 1.00 96.62 80 ALA A N 1
ATOM 600 C CA . ALA A 1 80 ? -8.433 -8.766 2.999 1.00 96.62 80 ALA A CA 1
ATOM 601 C C . ALA A 1 80 ? -7.026 -8.171 2.969 1.00 96.62 80 ALA A C 1
ATOM 603 O O . ALA A 1 80 ? -6.628 -7.594 1.956 1.00 96.62 80 ALA A O 1
ATOM 604 N N . SER A 1 81 ? -6.259 -8.336 4.046 1.00 96.69 81 SER A N 1
ATOM 605 C CA . SER A 1 81 ? -4.851 -7.929 4.128 1.00 96.69 81 SER A CA 1
ATOM 606 C C . SER A 1 81 ? -3.917 -9.116 3.924 1.00 96.69 81 SER A C 1
ATOM 608 O O . SER A 1 81 ? -4.203 -10.226 4.378 1.00 96.69 81 SER A O 1
ATOM 610 N N . GLY A 1 82 ? -2.792 -8.899 3.243 1.00 94.94 82 GLY A N 1
ATOM 611 C CA . GLY A 1 82 ? -1.918 -9.996 2.845 1.00 94.94 82 GLY A CA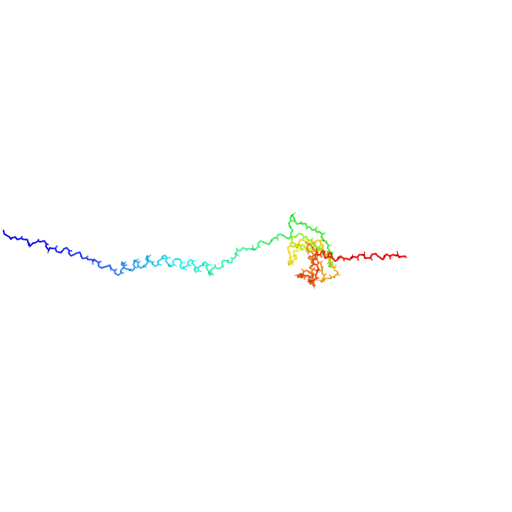 1
ATOM 612 C C . GLY A 1 82 ? -0.463 -9.634 2.565 1.00 94.94 82 GLY A C 1
ATOM 613 O O . GLY A 1 82 ? 0.062 -8.590 2.966 1.00 94.94 82 GLY A O 1
ATOM 614 N N . SER A 1 83 ? 0.206 -10.551 1.868 1.00 94.19 83 SER A N 1
ATOM 615 C CA . SER A 1 83 ? 1.601 -10.426 1.439 1.00 94.19 83 SER A CA 1
ATOM 616 C C . SER A 1 83 ? 1.837 -9.188 0.568 1.00 94.19 83 SER A C 1
ATOM 618 O O . SER A 1 83 ? 0.942 -8.713 -0.130 1.00 94.19 83 SER A O 1
ATOM 620 N N . ASN A 1 84 ? 3.075 -8.686 0.570 1.00 92.38 84 ASN A N 1
ATOM 621 C CA . ASN A 1 84 ? 3.514 -7.557 -0.264 1.00 92.38 84 ASN A CA 1
ATOM 622 C C . ASN A 1 84 ? 2.699 -6.265 -0.050 1.00 92.38 84 ASN A C 1
ATOM 624 O O . ASN A 1 84 ? 2.412 -5.541 -1.005 1.00 92.38 84 ASN A O 1
ATOM 628 N N . GLY A 1 85 ? 2.245 -6.017 1.183 1.00 92.75 85 GLY A N 1
ATOM 629 C CA . GLY A 1 85 ? 1.417 -4.861 1.525 1.00 92.75 85 GLY A CA 1
ATOM 630 C C . GLY A 1 85 ? 0.038 -4.845 0.866 1.00 92.75 85 GLY A C 1
ATOM 631 O O . GLY A 1 85 ? -0.604 -3.796 0.834 1.00 92.75 85 GLY A O 1
ATOM 632 N N . LYS A 1 86 ? -0.432 -5.963 0.295 1.00 93.38 86 LYS A N 1
ATOM 633 C CA . LYS A 1 86 ? -1.710 -6.001 -0.423 1.00 93.38 86 LYS A CA 1
ATOM 634 C C . LYS A 1 86 ? -2.879 -5.868 0.554 1.00 93.38 86 LYS A C 1
ATOM 636 O O . LYS A 1 86 ? -2.959 -6.588 1.547 1.00 93.38 86 LYS A O 1
ATOM 641 N N . ILE A 1 87 ? -3.806 -4.975 0.216 1.00 95.62 87 ILE A N 1
ATOM 642 C CA . ILE A 1 87 ? -5.156 -4.930 0.776 1.00 95.62 87 ILE A CA 1
ATOM 643 C C . ILE A 1 87 ? -6.127 -5.031 -0.397 1.00 95.62 87 ILE A C 1
ATOM 645 O O . ILE A 1 87 ? -6.024 -4.260 -1.356 1.00 95.62 87 ILE A O 1
ATOM 649 N N . LEU A 1 88 ? -7.045 -5.988 -0.347 1.00 94.88 88 LEU A N 1
ATOM 650 C CA . LEU A 1 88 ? -8.094 -6.166 -1.346 1.00 94.88 88 LEU A CA 1
ATOM 651 C C . LEU A 1 88 ? -9.442 -5.820 -0.740 1.00 94.88 88 LEU A C 1
ATOM 653 O O . LEU A 1 88 ? -9.767 -6.334 0.319 1.00 94.88 88 LEU A O 1
ATOM 657 N N . ALA A 1 89 ? -10.221 -4.998 -1.427 1.00 95.12 89 ALA A N 1
ATOM 658 C CA . ALA A 1 89 ? -11.633 -4.795 -1.160 1.00 95.12 89 ALA A CA 1
ATOM 659 C C . ALA A 1 89 ? -12.444 -5.704 -2.088 1.00 95.12 89 ALA A C 1
ATOM 661 O O . ALA A 1 89 ? -12.278 -5.657 -3.309 1.00 95.12 89 ALA A O 1
ATOM 662 N N . ILE A 1 90 ? -13.293 -6.533 -1.498 1.00 95.25 90 ILE A N 1
ATOM 663 C CA . ILE A 1 90 ? -14.190 -7.469 -2.165 1.00 95.25 90 ILE A CA 1
ATOM 664 C C . ILE A 1 90 ? -15.604 -6.958 -1.917 1.00 95.25 90 ILE A C 1
ATOM 666 O O . ILE A 1 90 ? -16.085 -6.995 -0.785 1.00 95.25 90 ILE A O 1
ATOM 670 N N . ALA A 1 91 ? -16.242 -6.446 -2.962 1.00 94.06 91 ALA A N 1
ATOM 671 C CA . ALA A 1 91 ? -17.600 -5.939 -2.877 1.00 94.06 91 ALA A CA 1
ATOM 672 C C . ALA A 1 91 ? -18.622 -7.081 -2.770 1.00 94.06 91 ALA A C 1
ATOM 674 O O . ALA A 1 91 ? -18.334 -8.229 -3.120 1.00 94.06 91 ALA A O 1
ATOM 675 N N . ALA A 1 92 ? -19.834 -6.764 -2.312 1.00 91.06 92 ALA A N 1
ATOM 676 C CA . ALA A 1 92 ? -20.918 -7.742 -2.162 1.00 91.06 92 ALA A CA 1
ATOM 677 C C . ALA A 1 92 ? -21.318 -8.451 -3.478 1.00 91.06 92 ALA A C 1
ATOM 679 O O . ALA A 1 92 ? -21.858 -9.555 -3.447 1.00 91.06 92 ALA A O 1
ATOM 680 N N . ASP A 1 93 ? -21.038 -7.842 -4.633 1.00 91.12 93 ASP A N 1
ATOM 681 C CA . ASP A 1 93 ? -21.237 -8.425 -5.969 1.00 91.12 93 ASP A CA 1
ATOM 682 C C . ASP A 1 93 ? -20.080 -9.343 -6.421 1.00 91.12 93 ASP A C 1
ATOM 684 O O . ASP A 1 93 ? -20.127 -9.922 -7.508 1.00 91.12 93 ASP A O 1
ATOM 688 N N . GLY A 1 94 ? -19.045 -9.495 -5.590 1.00 89.31 94 GLY A N 1
ATOM 689 C CA . GLY A 1 94 ? -17.839 -10.2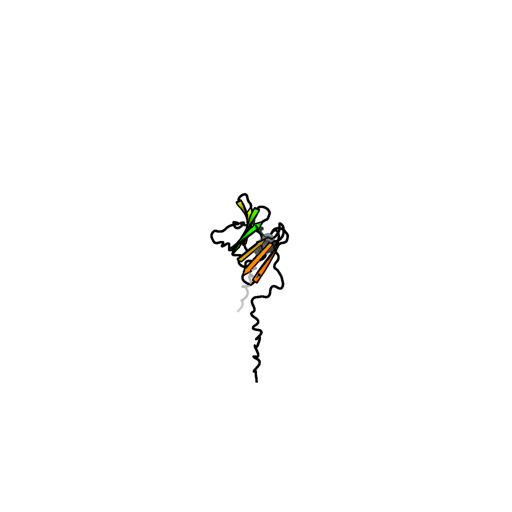68 -5.874 1.00 89.31 94 GLY A CA 1
ATOM 690 C C . GLY A 1 94 ? -16.756 -9.497 -6.633 1.00 89.31 94 GLY A C 1
ATOM 691 O O . GLY A 1 94 ? -15.720 -10.085 -6.955 1.00 89.31 94 GLY A O 1
ATOM 692 N N . ALA A 1 95 ? -16.943 -8.204 -6.923 1.00 91.50 95 ALA A N 1
ATOM 693 C CA . ALA A 1 95 ? -15.912 -7.388 -7.553 1.00 91.50 95 ALA A CA 1
ATOM 694 C C . ALA A 1 95 ? -14.719 -7.189 -6.607 1.00 91.50 95 ALA A C 1
ATOM 696 O O . ALA A 1 95 ? -14.875 -6.832 -5.441 1.00 91.50 95 ALA A O 1
ATOM 697 N N . ILE A 1 96 ? -13.505 -7.394 -7.124 1.00 92.25 96 ILE A N 1
ATOM 698 C CA . ILE A 1 96 ? -12.266 -7.298 -6.344 1.00 92.25 96 ILE A CA 1
ATOM 699 C C . ILE A 1 96 ? -11.469 -6.083 -6.802 1.00 92.25 96 ILE A C 1
ATOM 701 O O . ILE A 1 96 ? -11.142 -5.942 -7.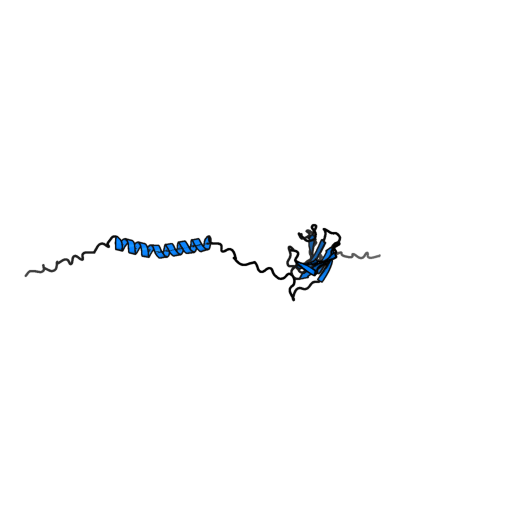983 1.00 92.25 96 ILE A O 1
ATOM 705 N N . LYS A 1 97 ? -11.089 -5.231 -5.851 1.00 92.62 97 LYS A N 1
ATOM 706 C CA . LYS A 1 97 ? -10.249 -4.055 -6.075 1.00 92.62 97 LYS A CA 1
ATOM 707 C C . LYS A 1 97 ? -9.070 -4.053 -5.113 1.00 92.62 97 LYS A C 1
ATOM 709 O O . LYS A 1 97 ? -9.240 -4.197 -3.910 1.00 92.62 97 LYS A O 1
ATOM 714 N N . ARG A 1 98 ? -7.864 -3.812 -5.628 1.00 92.38 98 ARG A N 1
ATOM 715 C CA . ARG A 1 98 ? -6.690 -3.567 -4.783 1.00 92.38 98 ARG A CA 1
ATOM 716 C C . ARG A 1 98 ? -6.704 -2.131 -4.259 1.00 92.38 98 ARG A C 1
ATOM 718 O O . ARG A 1 98 ? -6.822 -1.190 -5.043 1.00 92.38 98 ARG A O 1
ATOM 725 N N . LEU A 1 99 ? -6.542 -1.975 -2.950 1.00 93.81 99 LEU A N 1
ATOM 726 C CA . LEU A 1 99 ? -6.312 -0.690 -2.296 1.00 93.81 99 LEU A CA 1
ATOM 727 C C . LEU A 1 99 ? -4.803 -0.424 -2.239 1.00 93.81 99 LEU A C 1
ATOM 729 O O . LEU A 1 99 ? -4.013 -1.316 -1.922 1.00 93.81 99 LEU A O 1
ATOM 733 N N . ALA A 1 100 ? -4.393 0.786 -2.616 1.00 92.94 100 ALA A N 1
ATOM 734 C CA . ALA A 1 100 ? -2.984 1.155 -2.666 1.00 92.94 100 ALA A CA 1
ATOM 735 C C . ALA A 1 100 ? -2.459 1.443 -1.255 1.00 92.94 100 ALA A C 1
ATOM 737 O O . ALA A 1 100 ? -3.049 2.230 -0.521 1.00 92.94 100 ALA A O 1
ATOM 738 N N . THR A 1 101 ? -1.333 0.836 -0.893 1.00 94.94 101 THR A N 1
ATOM 739 C CA . THR A 1 101 ? -0.682 1.010 0.409 1.00 94.94 101 THR A CA 1
ATOM 740 C C . THR A 1 101 ? 0.747 1.530 0.220 1.00 94.94 101 THR A C 1
ATOM 742 O O . THR A 1 101 ? 1.373 1.260 -0.807 1.00 94.94 101 THR A O 1
ATOM 745 N N . PRO A 1 102 ? 1.299 2.277 1.192 1.00 94.50 102 PRO A N 1
ATOM 746 C CA . PRO A 1 102 ? 2.651 2.830 1.111 1.00 94.50 102 PRO A CA 1
ATOM 747 C C . PRO A 1 102 ? 3.734 1.847 1.596 1.00 94.50 102 PRO A C 1
ATOM 749 O O . PRO A 1 102 ? 4.808 2.274 2.012 1.00 94.50 102 PRO A O 1
ATOM 752 N N . THR A 1 103 ? 3.455 0.541 1.629 1.00 93.12 103 THR A N 1
ATOM 753 C CA . THR A 1 103 ? 4.383 -0.469 2.150 1.00 93.12 103 THR A CA 1
ATOM 754 C C . THR A 1 103 ? 4.380 -1.722 1.290 1.00 93.12 103 THR A C 1
ATOM 756 O O . THR A 1 103 ? 3.366 -2.079 0.699 1.00 93.12 103 THR A O 1
ATOM 759 N N . GLU A 1 104 ? 5.515 -2.412 1.273 1.00 93.50 104 GLU A N 1
ATOM 760 C CA . GLU A 1 104 ? 5.654 -3.757 0.709 1.00 93.50 104 GLU A CA 1
ATOM 761 C C . GLU A 1 104 ?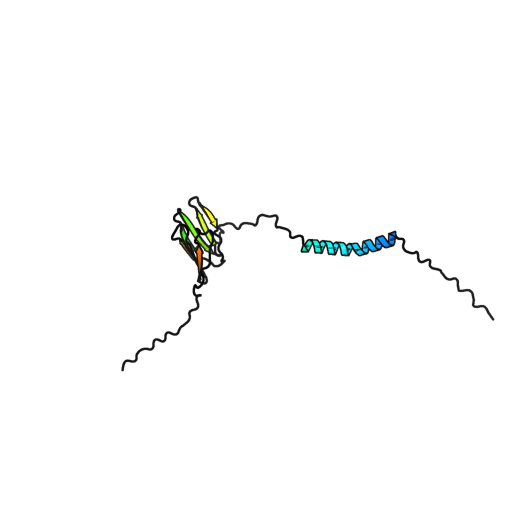 5.721 -4.827 1.812 1.00 93.50 104 GLU A C 1
ATOM 763 O O . GLU A 1 104 ? 5.784 -6.023 1.530 1.00 93.50 104 GLU A O 1
ATOM 768 N N . LEU A 1 105 ? 5.690 -4.423 3.088 1.00 93.88 105 LEU A N 1
ATOM 769 C CA . LEU A 1 105 ? 5.692 -5.354 4.211 1.00 93.88 105 LEU A CA 1
ATOM 770 C C . LEU A 1 105 ? 4.386 -6.146 4.251 1.00 93.88 105 LEU A C 1
ATOM 772 O O . LEU A 1 105 ? 3.312 -5.646 3.925 1.00 93.88 105 LEU A O 1
ATOM 776 N N . THR A 1 106 ? 4.478 -7.405 4.671 1.00 95.06 106 THR A N 1
ATOM 777 C CA . THR A 1 106 ? 3.293 -8.256 4.818 1.00 95.06 106 THR A CA 1
ATOM 778 C C . THR A 1 106 ? 2.390 -7.705 5.912 1.00 95.06 106 THR A C 1
ATOM 780 O O . THR A 1 106 ? 2.838 -7.511 7.046 1.00 95.06 106 THR A O 1
ATOM 783 N N . LEU A 1 107 ? 1.127 -7.471 5.559 1.00 96.75 107 LEU A N 1
ATOM 784 C CA . LEU A 1 107 ? 0.086 -7.058 6.488 1.00 96.75 107 LEU A CA 1
ATOM 785 C C . LEU A 1 107 ? -0.562 -8.310 7.074 1.00 96.75 107 LEU A C 1
ATOM 787 O O . LEU A 1 107 ? -1.066 -9.159 6.342 1.00 96.75 107 LEU A O 1
ATOM 791 N N . GLN A 1 108 ? -0.502 -8.419 8.393 1.00 96.94 108 GLN A N 1
ATOM 792 C CA . GLN A 1 108 ? -0.936 -9.587 9.149 1.00 96.94 108 GLN A CA 1
ATOM 793 C C . GLN A 1 108 ? -2.400 -9.496 9.553 1.00 96.94 108 GLN A C 1
ATOM 795 O O . GLN A 1 108 ? -3.055 -10.526 9.660 1.00 96.94 108 GLN A O 1
ATOM 800 N N . ASP A 1 109 ? -2.909 -8.282 9.764 1.00 97.19 109 ASP A N 1
ATOM 801 C CA . ASP A 1 109 ? -4.307 -8.086 10.119 1.00 97.19 109 ASP A CA 1
ATOM 802 C C . ASP A 1 109 ? -4.836 -6.723 9.664 1.00 97.19 109 ASP A C 1
ATOM 804 O O . ASP A 1 109 ? -4.063 -5.789 9.404 1.00 97.19 109 ASP A O 1
ATOM 808 N N . ILE A 1 110 ? -6.158 -6.614 9.580 1.00 97.75 110 ILE A N 1
ATOM 809 C CA . ILE A 1 110 ? -6.886 -5.399 9.233 1.00 97.75 110 ILE A CA 1
ATOM 810 C C . ILE A 1 110 ? -8.174 -5.310 10.045 1.00 97.75 110 ILE A C 1
ATOM 812 O O . ILE A 1 110 ? -8.885 -6.293 10.216 1.00 97.75 110 ILE A O 1
ATOM 816 N N . ALA A 1 111 ? -8.496 -4.114 10.525 1.00 97.19 111 ALA A N 1
ATOM 817 C CA . ALA A 1 111 ? -9.718 -3.842 11.262 1.00 97.19 111 ALA A CA 1
ATOM 818 C C . ALA A 1 111 ? -10.389 -2.571 10.743 1.00 97.19 111 ALA A C 1
ATOM 820 O O . ALA A 1 111 ? -9.730 -1.595 10.380 1.00 97.19 111 ALA A O 1
ATOM 821 N N . ILE A 1 112 ? -11.717 -2.596 10.732 1.00 96.69 112 ILE A N 1
ATOM 822 C CA . ILE A 1 112 ? -12.586 -1.510 10.284 1.00 96.69 112 ILE A CA 1
ATOM 823 C C . ILE A 1 112 ? -13.600 -1.295 11.398 1.00 96.69 112 ILE A C 1
ATOM 825 O O . ILE A 1 112 ? -14.212 -2.257 11.860 1.00 96.69 112 ILE A O 1
ATOM 829 N N . TRP A 1 113 ? -13.753 -0.056 11.858 1.00 92.75 113 TRP A N 1
ATOM 830 C CA . TRP A 1 113 ? -14.688 0.260 12.945 1.00 92.75 113 TRP A CA 1
ATOM 831 C C . TRP A 1 113 ? -15.806 1.213 12.527 1.00 92.75 113 TRP A C 1
ATOM 833 O O . TRP A 1 113 ? -16.823 1.282 13.213 1.00 92.75 113 TRP A O 1
ATOM 843 N N . ASP A 1 114 ? -15.664 1.909 11.398 1.00 92.62 114 ASP A N 1
ATOM 844 C CA . ASP A 1 114 ? -16.742 2.683 10.789 1.00 92.62 114 ASP A CA 1
ATOM 845 C C . ASP A 1 114 ? -16.604 2.745 9.257 1.00 92.62 114 ASP A C 1
ATOM 847 O O . ASP A 1 114 ? -15.745 2.096 8.666 1.00 92.62 114 ASP A O 1
ATOM 851 N N . ALA A 1 115 ? -17.491 3.495 8.598 1.00 92.38 115 ALA A N 1
ATOM 852 C CA . ALA A 1 115 ? -17.548 3.582 7.138 1.00 92.38 115 ALA A CA 1
ATOM 853 C C . ALA A 1 115 ? -16.315 4.244 6.495 1.00 92.38 115 ALA A C 1
ATOM 855 O O . ALA A 1 115 ? -16.119 4.116 5.291 1.00 92.38 115 ALA A O 1
ATOM 856 N N . SER A 1 116 ? -15.506 4.966 7.269 1.00 94.50 116 SER A N 1
ATOM 857 C CA . SER A 1 116 ? -14.367 5.756 6.788 1.00 94.50 116 SER A CA 1
ATOM 858 C C . SER A 1 116 ? -13.029 5.291 7.348 1.00 94.50 116 SER A C 1
ATOM 860 O O . SER A 1 116 ? -12.004 5.466 6.690 1.00 94.50 116 SER A O 1
ATOM 862 N N . HIS A 1 117 ? -13.016 4.692 8.533 1.00 95.38 117 HIS A N 1
ATOM 863 C CA . HIS A 1 117 ? -11.795 4.423 9.260 1.00 95.38 117 HIS A CA 1
ATOM 864 C C . HIS A 1 117 ? -11.428 2.945 9.297 1.00 95.38 117 HIS A C 1
ATOM 866 O O . HIS A 1 117 ? -12.234 2.074 9.638 1.00 95.38 117 HIS A O 1
ATOM 872 N N . ALA A 1 118 ? -10.155 2.690 9.011 1.00 96.75 118 ALA A N 1
ATOM 873 C CA . ALA A 1 118 ? -9.567 1.365 9.048 1.00 96.75 118 ALA A CA 1
ATOM 874 C C . ALA A 1 118 ? -8.116 1.421 9.527 1.00 96.75 118 ALA A C 1
ATOM 876 O O . ALA A 1 118 ? -7.424 2.427 9.345 1.00 96.75 118 ALA A O 1
ATOM 877 N N . VAL A 1 119 ? -7.638 0.319 10.096 1.00 96.88 119 VAL A N 1
ATOM 878 C CA . VAL A 1 119 ? -6.240 0.115 10.485 1.00 96.88 119 VAL A CA 1
ATOM 879 C C . VAL A 1 119 ? -5.757 -1.221 9.941 1.00 96.88 119 VAL A C 1
ATOM 881 O O . VAL A 1 119 ? -6.475 -2.211 10.014 1.00 96.88 119 VAL A O 1
ATOM 884 N N . ALA A 1 120 ? -4.545 -1.256 9.403 1.00 97.31 120 ALA A N 1
ATOM 885 C CA . ALA A 1 120 ? -3.870 -2.478 8.994 1.00 97.31 120 ALA A CA 1
ATOM 886 C C . ALA A 1 120 ? -2.521 -2.558 9.701 1.00 97.31 120 ALA A C 1
ATOM 888 O O . ALA A 1 120 ? -1.797 -1.565 9.794 1.00 97.31 120 ALA A O 1
ATOM 889 N N . VAL A 1 121 ? -2.177 -3.735 10.201 1.00 96.00 121 VAL A N 1
ATOM 890 C CA . VAL A 1 121 ? -0.931 -3.972 10.934 1.00 96.00 121 VAL A CA 1
ATOM 891 C C . VAL A 1 121 ? -0.143 -5.083 10.271 1.00 96.00 121 VAL A C 1
ATOM 893 O O . VAL A 1 121 ? -0.712 -5.963 9.627 1.00 96.00 121 VAL A O 1
ATOM 896 N N . GLY A 1 122 ? 1.178 -5.059 10.404 1.00 95.19 122 GLY A N 1
ATOM 897 C CA . GLY A 1 122 ? 2.022 -6.024 9.714 1.00 95.19 122 GLY A CA 1
ATOM 898 C C . GLY A 1 122 ? 3.394 -6.232 10.328 1.00 95.19 122 GLY A C 1
ATOM 899 O O . GLY A 1 122 ? 3.675 -5.856 11.469 1.00 95.19 122 GLY A O 1
ATOM 900 N N . ASN A 1 123 ? 4.257 -6.854 9.532 1.00 92.62 123 ASN A N 1
ATOM 901 C CA . ASN A 1 123 ? 5.637 -7.130 9.909 1.00 92.62 123 ASN A CA 1
ATOM 902 C C . ASN A 1 123 ? 6.404 -5.846 10.259 1.00 92.62 123 ASN A C 1
ATOM 904 O O . ASN A 1 123 ? 6.032 -4.741 9.872 1.00 92.62 123 ASN A O 1
ATOM 908 N N . ASP A 1 124 ? 7.466 -6.011 11.047 1.00 88.69 124 ASP A N 1
ATOM 909 C CA . ASP A 1 124 ? 8.329 -4.926 11.535 1.00 88.69 124 ASP A CA 1
ATOM 910 C C . ASP A 1 124 ? 7.598 -3.798 12.284 1.00 88.69 124 ASP A C 1
ATOM 912 O O . ASP A 1 124 ? 8.125 -2.701 12.449 1.00 88.69 124 ASP A O 1
ATOM 916 N N . GLY A 1 125 ? 6.400 -4.091 12.802 1.00 88.56 125 GLY A N 1
ATOM 917 C CA . GLY A 1 125 ? 5.596 -3.131 13.554 1.00 88.56 125 GLY A CA 1
ATOM 918 C C . GLY A 1 125 ? 4.943 -2.068 12.673 1.00 88.56 125 GLY A C 1
ATOM 919 O O . GLY A 1 125 ? 4.585 -1.009 13.186 1.00 88.56 125 GLY A O 1
ATOM 920 N N . VAL A 1 126 ? 4.789 -2.319 11.365 1.00 92.44 126 VAL A N 1
ATOM 921 C CA . VAL A 1 126 ? 4.056 -1.399 10.492 1.00 92.44 126 VAL A CA 1
ATOM 922 C C . VAL A 1 126 ? 2.608 -1.296 10.958 1.00 92.44 126 VAL A C 1
ATOM 924 O O . VAL A 1 126 ? 1.933 -2.300 11.187 1.00 92.44 126 VAL A O 1
ATOM 927 N N . VAL A 1 127 ? 2.139 -0.061 11.090 1.00 94.94 127 VAL A N 1
ATOM 928 C CA . VAL A 1 127 ? 0.744 0.268 11.365 1.00 94.94 127 VAL A CA 1
ATOM 929 C C . VAL A 1 127 ? 0.331 1.296 10.327 1.00 94.94 127 VAL A C 1
ATOM 931 O O . VAL A 1 127 ? 0.925 2.371 10.235 1.00 94.94 127 VAL A O 1
ATOM 934 N N . LEU A 1 128 ? -0.662 0.953 9.521 1.00 96.12 128 LEU A N 1
ATOM 935 C CA . LEU A 1 128 ? -1.277 1.825 8.537 1.00 96.12 128 LEU A CA 1
ATOM 936 C C . LEU A 1 128 ? -2.678 2.180 9.008 1.00 96.12 128 LEU A C 1
ATOM 938 O O . LEU A 1 128 ? -3.387 1.320 9.518 1.00 96.12 128 LEU A O 1
ATOM 942 N N . TYR A 1 129 ? -3.101 3.415 8.787 1.00 95.88 129 TYR A N 1
ATOM 943 C CA . TYR A 1 129 ? -4.469 3.840 9.036 1.00 95.88 129 TYR A CA 1
ATOM 944 C C . TYR A 1 129 ? -5.025 4.585 7.824 1.00 95.88 129 TYR A C 1
ATOM 946 O O . TYR A 1 129 ? -4.298 5.279 7.108 1.00 95.88 129 TYR A O 1
ATOM 954 N N . SER A 1 130 ? -6.324 4.433 7.605 1.00 96.62 130 SER A N 1
ATOM 955 C CA . SER A 1 130 ? -7.102 5.162 6.608 1.00 96.62 130 SER A CA 1
ATOM 956 C C . SER A 1 130 ? -8.257 5.882 7.300 1.00 96.62 130 SER A C 1
ATOM 958 O O . SER A 1 130 ? -8.735 5.444 8.347 1.00 96.62 130 SER A O 1
ATOM 960 N N . GLN A 1 131 ? -8.657 7.018 6.732 1.00 96.06 131 GLN A N 1
ATOM 961 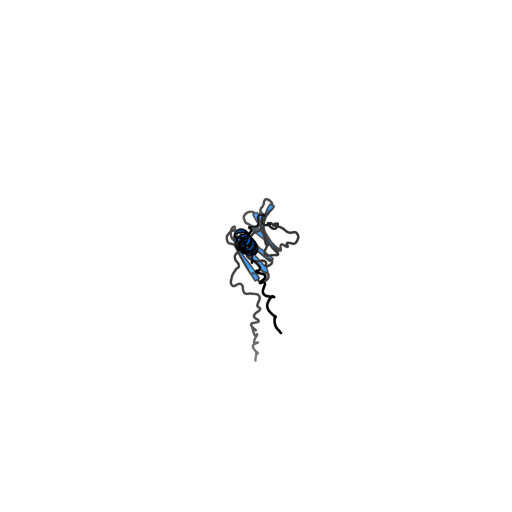C CA . GLN A 1 131 ? -9.771 7.857 7.198 1.00 96.06 131 GLN A CA 1
ATOM 962 C C . GLN A 1 131 ? -10.758 8.161 6.055 1.00 96.06 131 GLN A C 1
ATOM 964 O O . GLN A 1 131 ? -11.597 9.049 6.166 1.00 96.06 131 GLN A O 1
ATOM 969 N N . ASP A 1 132 ? -10.614 7.470 4.924 1.00 94.94 132 ASP A N 1
ATOM 970 C CA . ASP A 1 132 ? -11.344 7.694 3.676 1.00 94.94 132 ASP A CA 1
ATOM 971 C C . ASP A 1 132 ? -11.743 6.367 3.009 1.00 94.94 132 ASP A C 1
ATOM 973 O O . ASP A 1 132 ? -11.667 6.214 1.789 1.00 94.94 132 ASP A O 1
ATOM 977 N N . ALA A 1 133 ? -12.150 5.389 3.824 1.00 92.56 133 ALA A N 1
ATOM 978 C CA . ALA A 1 133 ? -12.588 4.066 3.380 1.00 92.56 133 ALA A CA 1
ATOM 979 C C . ALA A 1 133 ? -11.535 3.354 2.511 1.00 92.56 133 ALA A C 1
ATOM 981 O O . ALA A 1 133 ? -11.848 2.700 1.516 1.00 92.56 133 ALA A O 1
ATOM 982 N N . GLY A 1 134 ? -10.262 3.465 2.900 1.00 91.38 134 GLY A N 1
ATOM 983 C CA . GLY A 1 134 ? -9.155 2.783 2.237 1.00 91.38 134 GLY A CA 1
ATOM 984 C C . GLY A 1 134 ? -8.741 3.419 0.909 1.00 91.38 134 GLY A C 1
ATOM 985 O O . GLY A 1 134 ? -7.955 2.815 0.173 1.00 91.38 134 GLY A O 1
ATOM 986 N N . GLY A 1 135 ? -9.244 4.622 0.603 1.00 93.31 135 GLY A N 1
ATOM 987 C CA . GLY A 1 135 ? -8.809 5.433 -0.535 1.00 93.31 135 GLY A CA 1
ATOM 988 C C . GLY A 1 135 ? -7.356 5.890 -0.405 1.00 93.31 135 GLY A C 1
ATOM 989 O O . GLY A 1 135 ? -6.622 5.909 -1.395 1.00 93.31 135 GLY A O 1
ATOM 990 N N . ASN A 1 136 ? -6.922 6.178 0.820 1.00 95.06 136 ASN A N 1
ATOM 991 C CA . ASN A 1 136 ? -5.567 6.563 1.163 1.00 95.06 136 ASN A CA 1
ATOM 992 C C . ASN A 1 136 ? -5.139 5.940 2.497 1.00 95.06 136 ASN A C 1
ATOM 994 O O . ASN A 1 136 ? -5.858 5.978 3.498 1.00 95.06 136 ASN A O 1
ATOM 998 N N . TRP A 1 137 ? -3.917 5.416 2.521 1.00 96.19 137 TRP A N 1
ATOM 999 C CA . TRP A 1 137 ? -3.321 4.777 3.689 1.00 96.19 137 TRP A CA 1
ATOM 1000 C C . TRP A 1 137 ? -2.092 5.552 4.143 1.00 96.19 137 TRP A C 1
ATOM 1002 O O . TRP A 1 137 ? -1.178 5.816 3.360 1.00 96.19 137 TRP A O 1
ATOM 1012 N N . LYS A 1 138 ? -2.046 5.889 5.431 1.00 95.75 138 LYS A N 1
ATOM 1013 C CA . LYS A 1 138 ? -0.930 6.598 6.063 1.00 95.75 138 LYS A CA 1
ATOM 1014 C C . LYS A 1 138 ? -0.264 5.699 7.091 1.00 95.75 138 LYS A C 1
ATOM 1016 O O . LYS A 1 138 ? -0.943 5.040 7.871 1.00 95.75 138 LYS A O 1
ATOM 1021 N N . ALA A 1 139 ? 1.064 5.697 7.119 1.00 94.19 139 ALA A N 1
ATOM 1022 C CA . ALA A 1 139 ? 1.804 5.027 8.181 1.00 94.19 139 ALA A CA 1
ATOM 1023 C C . ALA A 1 139 ? 1.685 5.818 9.492 1.00 94.19 139 ALA A C 1
ATOM 1025 O O . ALA A 1 139 ? 1.845 7.042 9.507 1.00 94.19 139 ALA A O 1
ATOM 1026 N N . ALA A 1 140 ? 1.402 5.127 10.593 1.00 90.69 140 ALA A N 1
ATOM 1027 C CA . ALA A 1 140 ? 1.430 5.720 11.920 1.00 90.69 140 ALA A CA 1
ATOM 1028 C C . ALA A 1 140 ? 2.878 6.022 12.330 1.00 90.69 140 ALA A C 1
ATOM 1030 O O . ALA A 1 140 ? 3.782 5.203 12.163 1.00 90.69 140 ALA A O 1
ATOM 1031 N N . THR A 1 141 ? 3.100 7.208 12.889 1.00 84.94 141 THR A N 1
ATOM 1032 C CA . THR A 1 141 ? 4.403 7.641 13.405 1.00 84.94 141 THR A CA 1
ATOM 1033 C C . THR A 1 141 ? 4.489 7.392 14.906 1.00 84.94 141 THR A C 1
ATOM 1035 O O . THR A 1 141 ? 3.506 7.585 15.615 1.00 84.94 141 THR A O 1
ATOM 1038 N N . GLY A 1 142 ? 5.671 7.029 15.410 1.00 73.62 142 GLY A N 1
ATOM 1039 C CA . GLY A 1 142 ? 5.895 6.864 16.852 1.00 73.62 142 GLY A CA 1
ATOM 1040 C C . GLY A 1 142 ? 5.477 5.506 17.419 1.00 73.62 142 GLY A C 1
ATOM 1041 O O . GLY A 1 142 ? 5.459 5.345 18.636 1.00 73.62 142 GLY A O 1
ATOM 1042 N N . VAL A 1 143 ? 5.188 4.521 16.564 1.00 74.50 143 VAL A N 1
ATOM 1043 C CA . VAL A 1 143 ? 5.089 3.122 16.992 1.00 74.50 143 VAL A CA 1
ATOM 1044 C C . VAL A 1 143 ? 6.501 2.663 17.370 1.00 74.50 143 VAL A C 1
ATOM 1046 O O . VAL A 1 143 ? 7.390 2.700 16.513 1.00 74.50 143 VAL A O 1
ATOM 1049 N N . PRO A 1 144 ? 6.766 2.303 18.639 1.00 67.75 144 PRO A N 1
ATOM 1050 C CA . PRO A 1 144 ? 8.104 1.916 19.050 1.00 67.75 144 PRO A CA 1
ATOM 1051 C C . PRO A 1 144 ? 8.524 0.662 18.271 1.00 67.75 144 PRO A C 1
ATOM 1053 O O . PRO A 1 144 ? 7.787 -0.329 18.277 1.00 67.75 144 PRO A O 1
ATOM 1056 N N . PRO A 1 145 ? 9.689 0.671 17.594 1.00 66.12 145 PRO A N 1
ATOM 1057 C CA . PRO A 1 145 ? 10.203 -0.539 16.976 1.00 66.12 145 PRO A CA 1
ATOM 1058 C C . PRO A 1 145 ? 10.452 -1.591 18.058 1.00 66.12 145 PRO A C 1
ATOM 1060 O O . PRO A 1 145 ? 10.583 -1.269 19.240 1.00 66.12 145 PRO A O 1
ATOM 1063 N N . ARG A 1 146 ? 10.561 -2.857 17.644 1.00 60.09 146 ARG A N 1
ATOM 1064 C CA . ARG A 1 146 ? 10.791 -4.020 18.515 1.00 60.09 146 ARG A CA 1
ATOM 1065 C C . ARG A 1 146 ? 12.197 -4.036 19.148 1.00 60.09 146 ARG A C 1
ATOM 1067 O O . ARG A 1 146 ? 12.858 -5.068 19.185 1.00 60.09 146 ARG A O 1
ATOM 1074 N N . THR A 1 147 ? 12.696 -2.900 19.621 1.00 60.81 147 THR A N 1
ATOM 1075 C CA . THR A 1 147 ? 13.865 -2.837 20.485 1.00 60.81 147 THR A CA 1
ATOM 1076 C C . THR A 1 147 ? 13.398 -3.140 21.897 1.00 60.81 147 THR A C 1
ATOM 1078 O O . THR A 1 147 ? 12.874 -2.288 22.612 1.00 60.81 147 THR A O 1
ATOM 1081 N N . TRP A 1 148 ? 13.599 -4.390 22.311 1.00 56.22 148 TRP A N 1
ATOM 1082 C CA . TRP A 1 148 ? 13.645 -4.731 23.723 1.00 56.22 148 TRP A CA 1
ATOM 1083 C C . TRP A 1 148 ? 14.764 -3.895 24.344 1.00 56.22 148 TRP A C 1
ATOM 1085 O O . TRP A 1 148 ? 15.930 -4.288 24.342 1.00 56.22 148 TRP A O 1
ATOM 1095 N N . ARG A 1 149 ? 14.449 -2.700 24.851 1.00 57.22 149 ARG A N 1
ATOM 1096 C CA . ARG A 1 149 ? 15.301 -2.124 25.877 1.00 57.22 149 ARG A CA 1
ATOM 1097 C C . ARG A 1 149 ? 15.114 -3.031 27.075 1.00 57.22 149 ARG A C 1
ATOM 1099 O O . ARG A 1 149 ? 14.120 -2.924 27.787 1.00 57.22 149 ARG A O 1
ATOM 1106 N N . THR A 1 150 ? 16.073 -3.931 27.270 1.00 54.88 150 THR A N 1
ATOM 1107 C CA . THR A 1 150 ? 16.382 -4.490 28.582 1.00 54.88 150 THR A CA 1
ATOM 1108 C C . THR A 1 150 ? 16.781 -3.313 29.465 1.00 54.88 150 THR A C 1
ATOM 1110 O O . THR A 1 150 ? 17.952 -3.057 29.718 1.00 54.88 150 THR A O 1
ATOM 1113 N N . SER A 1 151 ? 15.797 -2.527 29.891 1.00 58.19 151 SER A N 1
ATOM 1114 C CA . SER A 1 151 ? 15.904 -1.790 31.128 1.00 58.19 151 SER A CA 1
ATOM 1115 C C . SER A 1 151 ? 15.958 -2.893 32.164 1.00 58.19 151 SER A C 1
ATOM 1117 O O . SER A 1 151 ? 14.952 -3.552 32.421 1.00 58.19 151 SER A O 1
ATOM 1119 N N . SER A 1 152 ? 17.156 -3.191 32.653 1.00 56.19 152 SER A N 1
ATOM 1120 C CA . SER A 1 152 ? 17.356 -4.033 33.819 1.00 56.19 152 SER A CA 1
ATOM 1121 C C . SER A 1 152 ? 16.561 -3.415 34.968 1.00 56.19 152 SER A C 1
ATOM 1123 O O . SER A 1 152 ? 17.064 -2.563 35.698 1.00 56.19 152 SER A O 1
ATOM 1125 N N . ILE A 1 153 ? 15.291 -3.792 35.097 1.00 59.50 153 ILE A N 1
ATOM 1126 C CA . ILE A 1 153 ? 14.530 -3.602 36.321 1.00 59.50 153 ILE A CA 1
ATOM 1127 C C . ILE A 1 153 ? 15.153 -4.615 37.272 1.00 59.50 153 ILE A C 1
ATOM 1129 O O . ILE A 1 153 ? 14.785 -5.787 37.298 1.00 59.50 153 ILE A O 1
ATOM 1133 N N . GLY A 1 154 ? 16.210 -4.181 37.956 1.00 52.34 154 GLY A N 1
ATOM 1134 C CA . GLY A 1 154 ? 16.759 -4.916 39.076 1.00 52.34 154 GLY A CA 1
ATOM 1135 C C . GLY A 1 154 ? 15.662 -5.016 40.124 1.00 52.34 154 GLY A C 1
ATOM 1136 O O . GLY A 1 154 ? 15.300 -4.016 40.738 1.00 52.34 154 GLY A O 1
ATOM 1137 N N . CYS A 1 155 ? 15.102 -6.209 40.304 1.00 50.66 155 CYS A N 1
ATOM 1138 C CA . CYS A 1 155 ? 14.382 -6.532 41.525 1.00 50.66 155 CYS A CA 1
ATOM 1139 C C . CYS A 1 155 ? 15.410 -6.560 42.656 1.00 50.66 155 CYS A C 1
ATOM 1141 O O . CYS A 1 155 ? 16.021 -7.592 42.929 1.00 50.66 155 CYS A O 1
ATOM 1143 N N . GLU A 1 156 ? 15.638 -5.419 43.298 1.00 58.72 156 GLU A N 1
ATOM 1144 C CA . GLU A 1 156 ? 16.341 -5.398 44.571 1.00 58.72 156 GLU A CA 1
ATOM 1145 C C . GLU A 1 156 ? 15.382 -5.957 45.629 1.00 58.72 156 GLU A C 1
ATOM 1147 O O . GLU A 1 156 ? 14.409 -5.323 46.034 1.00 58.72 156 GLU A O 1
ATOM 1152 N N . SER A 1 157 ? 15.602 -7.222 45.991 1.00 60.38 157 SER A N 1
ATOM 1153 C CA . SER A 1 157 ? 14.878 -7.902 47.063 1.00 60.38 157 SER A CA 1
ATOM 1154 C C . SER A 1 157 ? 15.179 -7.204 48.391 1.00 60.38 157 SER A C 1
ATOM 1156 O O . SER A 1 157 ? 16.358 -7.111 48.750 1.00 60.38 157 SER A O 1
ATOM 1158 N N . PRO A 1 158 ? 14.174 -6.791 49.184 1.00 58.31 158 PRO A N 1
ATOM 1159 C CA . PRO A 1 158 ? 14.426 -6.344 50.543 1.00 58.31 158 PRO A CA 1
ATOM 1160 C C . PRO A 1 158 ? 14.952 -7.544 51.334 1.00 58.31 158 PRO A C 1
ATOM 1162 O O . PRO A 1 158 ? 14.261 -8.554 51.479 1.00 58.31 158 PRO A O 1
ATOM 1165 N N . ARG A 1 159 ? 16.193 -7.469 51.822 1.00 63.44 159 ARG A N 1
ATOM 1166 C CA . ARG A 1 159 ? 16.658 -8.396 52.856 1.00 63.44 159 ARG A CA 1
ATOM 1167 C C . ARG A 1 159 ? 15.942 -8.022 54.148 1.00 63.44 159 ARG A C 1
ATOM 1169 O O . ARG A 1 159 ? 16.196 -6.960 54.706 1.00 63.44 159 ARG A O 1
ATOM 1176 N N . VAL A 1 160 ? 15.025 -8.882 54.576 1.00 62.56 160 VAL A N 1
ATOM 1177 C CA . VAL A 1 160 ? 14.419 -8.818 55.907 1.00 62.56 160 VAL A CA 1
ATOM 1178 C C . VAL A 1 160 ? 15.500 -9.226 56.912 1.00 62.56 160 VAL A C 1
ATOM 1180 O O . VAL A 1 160 ? 16.132 -10.269 56.730 1.00 62.56 160 VAL A O 1
ATOM 1183 N N . ALA A 1 161 ? 15.754 -8.359 57.893 1.00 59.97 161 ALA A N 1
ATOM 1184 C CA . ALA A 1 161 ? 16.605 -8.619 59.053 1.00 59.97 161 ALA A CA 1
ATOM 1185 C C . ALA A 1 161 ? 15.771 -9.179 60.209 1.00 59.97 161 ALA A C 1
ATOM 1187 O O . ALA A 1 161 ? 14.576 -8.807 60.290 1.00 59.97 161 ALA A O 1
#

pLDDT: mean 82.31, std 15.9, range [42.41, 97.75]